Protein AF-A7LBJ0-F1 (afdb_monomer_lite)

Organism: Cochliobolus lunatus (NCBI:txid5503)

Structure (mmCIF, N/CA/C/O backbone):
data_AF-A7LBJ0-F1
#
_entry.id   AF-A7LBJ0-F1
#
loop_
_atom_site.group_PDB
_atom_site.id
_atom_site.type_symbol
_atom_site.label_atom_id
_atom_site.label_alt_id
_atom_site.label_comp_id
_atom_site.label_asym_id
_atom_site.label_entity_id
_atom_site.label_seq_id
_atom_site.pdbx_PDB_ins_code
_atom_site.Cartn_x
_atom_site.Cartn_y
_atom_site.Cartn_z
_atom_site.occupancy
_atom_site.B_iso_or_equiv
_atom_site.auth_seq_id
_atom_site.auth_comp_id
_atom_site.auth_asym_id
_atom_site.auth_atom_id
_atom_site.pdbx_PDB_model_num
ATOM 1 N N . CYS A 1 1 ? 12.597 -10.285 -2.777 1.00 74.12 1 CYS A N 1
ATOM 2 C CA . CYS A 1 1 ? 13.041 -9.078 -2.047 1.00 74.12 1 CYS A CA 1
ATOM 3 C C . CYS A 1 1 ? 12.199 -7.897 -2.536 1.00 74.12 1 CYS A C 1
ATOM 5 O O . CYS A 1 1 ? 12.314 -7.557 -3.705 1.00 74.12 1 CYS A O 1
ATOM 7 N N . LEU A 1 2 ? 11.302 -7.348 -1.706 1.00 82.31 2 LEU A N 1
ATOM 8 C CA . LEU A 1 2 ? 10.213 -6.457 -2.157 1.00 82.31 2 LEU A CA 1
ATOM 9 C C . LEU A 1 2 ? 10.720 -5.166 -2.816 1.00 82.31 2 LEU A C 1
ATOM 11 O O . LEU A 1 2 ? 10.302 -4.829 -3.917 1.00 82.31 2 LEU A O 1
ATOM 15 N N . ILE A 1 3 ? 11.684 -4.510 -2.168 1.00 88.75 3 ILE A N 1
ATOM 16 C CA . ILE A 1 3 ? 12.240 -3.223 -2.606 1.00 88.75 3 ILE A CA 1
ATOM 17 C C . ILE A 1 3 ? 13.043 -3.368 -3.904 1.00 88.75 3 ILE A C 1
ATOM 19 O O . ILE A 1 3 ? 12.888 -2.588 -4.841 1.00 88.75 3 ILE A O 1
ATOM 23 N N . HIS A 1 4 ? 13.883 -4.401 -3.981 1.00 91.81 4 HIS A N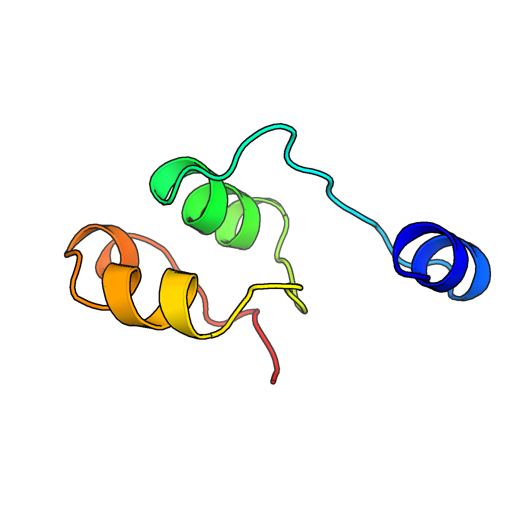 1
ATOM 24 C CA . HIS A 1 4 ? 14.693 -4.653 -5.171 1.00 91.81 4 HIS A CA 1
ATOM 25 C C . HIS A 1 4 ? 13.820 -5.011 -6.377 1.00 91.81 4 HIS A C 1
ATOM 27 O O . HIS A 1 4 ? 14.107 -4.571 -7.485 1.00 91.81 4 HIS A O 1
ATOM 33 N N . GLN A 1 5 ? 12.729 -5.755 -6.161 1.00 90.38 5 GLN A N 1
ATOM 34 C CA . GLN A 1 5 ? 11.820 -6.142 -7.236 1.00 90.38 5 GLN A CA 1
ATOM 35 C C . GLN A 1 5 ? 11.082 -4.939 -7.825 1.00 90.38 5 GLN A C 1
ATOM 37 O O . GLN A 1 5 ? 10.987 -4.828 -9.047 1.00 90.38 5 GLN A O 1
ATOM 42 N N . SER A 1 6 ? 10.576 -4.036 -6.979 1.00 90.38 6 SER A N 1
ATOM 43 C CA . SER A 1 6 ? 9.914 -2.818 -7.454 1.00 90.38 6 SER A CA 1
ATOM 44 C C . SER A 1 6 ? 10.878 -1.918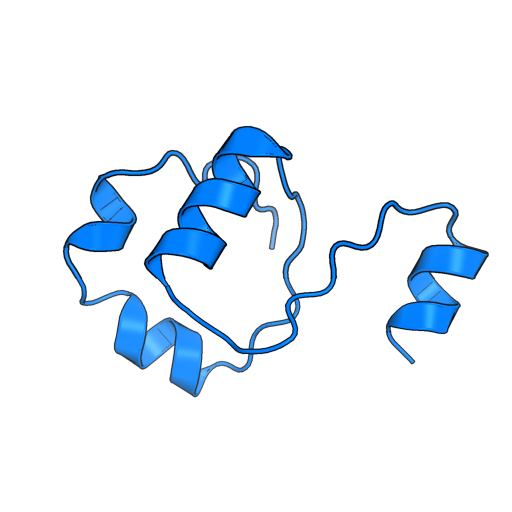 -8.215 1.00 90.38 6 SER A C 1
ATOM 46 O O . SER A 1 6 ? 10.519 -1.423 -9.276 1.00 90.38 6 SER A O 1
ATOM 48 N N . LEU A 1 7 ? 12.118 -1.775 -7.731 1.00 92.12 7 LEU A N 1
ATOM 49 C CA . LEU A 1 7 ? 13.137 -0.978 -8.411 1.00 92.12 7 LEU A CA 1
ATOM 50 C C . LEU A 1 7 ? 13.503 -1.574 -9.777 1.00 92.12 7 LEU A C 1
ATOM 52 O O . LEU A 1 7 ? 13.503 -0.862 -10.775 1.00 92.12 7 LEU A O 1
ATOM 56 N N . PHE A 1 8 ? 13.762 -2.883 -9.830 1.00 95.31 8 PHE A N 1
ATOM 57 C CA . PHE A 1 8 ? 14.090 -3.586 -11.071 1.00 95.31 8 PHE A CA 1
ATOM 58 C C . PHE A 1 8 ? 12.951 -3.526 -12.098 1.00 95.31 8 PHE A C 1
ATOM 60 O O . PHE A 1 8 ? 13.199 -3.390 -13.291 1.00 95.31 8 PHE A O 1
ATOM 67 N N . SER A 1 9 ? 11.701 -3.592 -11.633 1.00 93.06 9 SER A N 1
ATOM 68 C CA . SER A 1 9 ? 10.510 -3.581 -12.494 1.00 93.06 9 SER A CA 1
ATOM 69 C C . SER A 1 9 ? 10.007 -2.168 -12.828 1.00 93.06 9 SER A C 1
ATOM 71 O O . SER A 1 9 ? 8.990 -2.041 -13.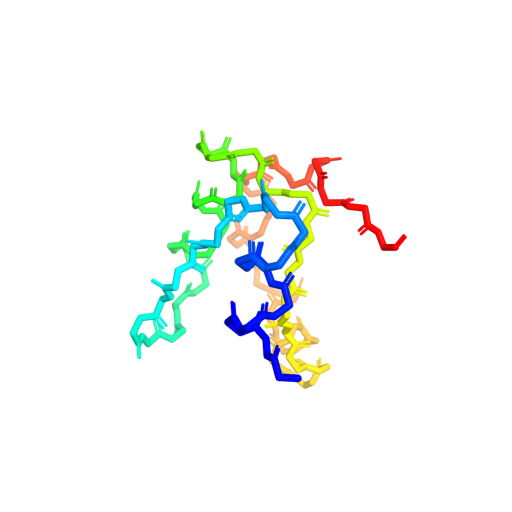505 1.00 93.06 9 SER A O 1
ATOM 73 N N . GLY A 1 10 ? 10.663 -1.109 -12.333 1.00 93.62 10 GLY A N 1
ATOM 74 C CA . GLY A 1 10 ? 10.228 0.281 -12.527 1.00 93.62 10 GLY A CA 1
ATOM 75 C C . GLY A 1 10 ? 8.885 0.619 -11.867 1.00 93.62 10 GLY A C 1
ATOM 76 O O . GLY A 1 10 ? 8.178 1.514 -12.322 1.00 93.62 10 GLY A O 1
ATOM 77 N N . LEU A 1 11 ? 8.505 -0.111 -10.816 1.00 92.19 11 LEU A N 1
ATOM 78 C CA . LEU A 1 11 ? 7.248 0.081 -10.098 1.00 92.19 11 LEU A CA 1
ATOM 79 C C . LEU A 1 11 ? 7.395 1.137 -9.002 1.00 92.19 11 LEU A C 1
ATOM 81 O O . LEU A 1 11 ? 8.391 1.174 -8.276 1.00 92.19 11 LEU A O 1
ATOM 85 N N . GLN A 1 12 ? 6.344 1.932 -8.811 1.00 91.31 12 GLN A N 1
ATOM 86 C CA . GLN A 1 12 ? 6.228 2.803 -7.648 1.00 91.31 12 GLN A CA 1
ATOM 87 C C . GLN A 1 12 ? 5.993 1.957 -6.391 1.00 91.31 12 GLN A C 1
ATOM 89 O O . GLN A 1 12 ? 4.988 1.254 -6.281 1.00 91.31 12 GLN A O 1
ATOM 94 N N . LEU A 1 13 ? 6.916 2.043 -5.432 1.00 92.44 13 LEU A N 1
ATOM 95 C CA . LEU A 1 13 ? 6.788 1.403 -4.127 1.00 92.44 13 LEU A CA 1
ATOM 96 C C . LEU A 1 13 ? 6.417 2.439 -3.068 1.00 92.44 13 LEU A C 1
ATOM 98 O O . LEU A 1 13 ? 7.145 3.406 -2.854 1.00 92.44 13 LEU A O 1
ATOM 102 N N . VAL A 1 14 ? 5.315 2.193 -2.365 1.00 92.12 14 VAL A N 1
ATOM 103 C CA . VAL A 1 14 ? 4.897 2.975 -1.199 1.00 92.12 14 VAL A CA 1
ATOM 104 C C . VAL A 1 14 ? 5.240 2.172 0.051 1.00 92.12 14 VAL A C 1
ATOM 106 O O . VAL A 1 14 ? 4.785 1.039 0.205 1.00 92.12 14 VAL A O 1
ATOM 109 N N . VAL A 1 15 ? 6.064 2.742 0.932 1.00 91.00 15 VAL A N 1
ATOM 110 C CA . VAL A 1 15 ? 6.496 2.088 2.174 1.00 91.00 15 VAL A CA 1
ATOM 111 C C . VAL A 1 15 ? 5.843 2.777 3.362 1.00 91.00 15 VAL A C 1
ATOM 113 O O . VAL A 1 15 ? 5.936 3.992 3.514 1.00 91.00 15 VAL A O 1
ATOM 116 N N . MET A 1 16 ? 5.210 1.982 4.221 1.00 88.31 16 MET A N 1
ATOM 117 C CA . MET A 1 16 ? 4.591 2.447 5.455 1.00 88.31 16 MET A CA 1
ATOM 118 C C . MET A 1 16 ? 5.463 2.020 6.646 1.00 88.31 16 MET A C 1
ATOM 120 O O . MET A 1 16 ? 5.721 0.824 6.793 1.00 88.31 16 MET A O 1
ATOM 124 N N . PRO A 1 17 ? 5.926 2.950 7.502 1.00 87.38 17 PRO A N 1
ATOM 125 C CA . PRO A 1 17 ? 6.822 2.619 8.614 1.00 87.38 17 PRO A CA 1
ATOM 126 C C . PRO A 1 17 ? 6.143 1.764 9.694 1.00 87.38 17 PRO A C 1
ATOM 128 O O . PRO A 1 17 ? 6.796 0.951 10.343 1.00 87.38 17 PRO A O 1
ATOM 131 N N . LYS A 1 18 ? 4.828 1.926 9.876 1.00 87.06 18 LYS A N 1
ATOM 132 C CA . LYS A 1 18 ? 3.997 1.144 10.793 1.00 87.06 18 LYS A CA 1
ATOM 133 C C . LYS A 1 18 ? 2.608 0.972 10.193 1.00 87.06 18 LYS A C 1
ATOM 135 O O . LYS A 1 18 ? 2.043 1.944 9.714 1.00 87.06 18 LYS A O 1
ATOM 140 N N . PHE A 1 19 ? 2.062 -0.239 10.256 1.00 85.69 19 PHE A N 1
ATOM 141 C CA . PHE A 1 19 ? 0.730 -0.528 9.732 1.00 85.69 19 PHE A CA 1
ATOM 142 C C . PHE A 1 19 ? -0.383 0.140 10.551 1.00 85.69 19 PHE A C 1
ATOM 144 O O . PHE A 1 19 ? -0.576 -0.205 11.716 1.00 85.69 19 PHE A O 1
ATOM 151 N N . GLU A 1 20 ? -1.157 1.009 9.902 1.00 87.00 20 GLU A N 1
ATOM 152 C CA . GLU A 1 20 ? -2.418 1.568 10.398 1.00 87.00 20 GLU A CA 1
ATOM 153 C C . GLU A 1 20 ? -3.497 1.408 9.313 1.00 87.00 20 GLU A C 1
ATOM 155 O O . GLU A 1 20 ? -3.256 1.672 8.136 1.00 87.00 20 GLU A O 1
ATOM 160 N N . LEU A 1 21 ? -4.691 0.930 9.686 1.00 84.69 21 LEU A N 1
ATOM 161 C CA . LEU A 1 21 ? -5.726 0.541 8.712 1.00 84.69 21 LEU A CA 1
ATOM 162 C C . LEU A 1 21 ? -6.287 1.736 7.936 1.00 84.69 21 LEU A C 1
ATOM 164 O O . LEU A 1 21 ? -6.526 1.635 6.737 1.00 84.69 21 LEU A O 1
ATOM 168 N N . GLU A 1 22 ? -6.534 2.840 8.631 1.00 87.56 22 GLU A N 1
ATOM 169 C CA . GLU A 1 22 ? -7.128 4.031 8.028 1.00 87.56 22 GLU A CA 1
ATOM 170 C C . GLU A 1 22 ? -6.173 4.657 7.009 1.00 87.56 22 GLU A C 1
ATOM 172 O O . GLU A 1 22 ? -6.566 4.904 5.870 1.00 87.56 22 GLU A O 1
ATOM 177 N N . ASP A 1 23 ? -4.893 4.778 7.373 1.00 89.44 23 ASP A N 1
ATOM 178 C CA . ASP A 1 23 ? -3.835 5.229 6.467 1.00 89.44 23 ASP A CA 1
ATOM 179 C C . ASP A 1 23 ? -3.648 4.266 5.292 1.00 89.44 23 ASP A C 1
ATOM 181 O O . ASP A 1 23 ? -3.512 4.702 4.153 1.00 89.44 23 ASP A O 1
ATOM 185 N N . PHE A 1 24 ? -3.706 2.951 5.529 1.00 88.56 24 PHE A N 1
ATOM 186 C CA . PHE A 1 24 ? -3.640 1.949 4.464 1.00 88.56 24 PHE A CA 1
ATOM 187 C C . PHE A 1 24 ? -4.752 2.139 3.426 1.00 88.56 24 PHE A C 1
ATOM 189 O O . PHE A 1 24 ? -4.469 2.256 2.234 1.00 88.56 24 PHE A O 1
ATOM 196 N N . CYS A 1 25 ? -6.010 2.206 3.871 1.00 88.62 25 CYS A N 1
ATOM 197 C CA . CYS A 1 25 ? -7.155 2.412 2.986 1.00 88.62 25 CYS A CA 1
ATOM 198 C C . CYS A 1 25 ? -7.090 3.772 2.276 1.00 88.62 25 CYS A C 1
ATOM 200 O O . CYS A 1 25 ? -7.352 3.852 1.075 1.00 88.62 25 CYS A O 1
ATOM 202 N N . LYS A 1 26 ? -6.670 4.823 2.987 1.00 91.75 26 LYS A N 1
ATOM 203 C CA . LYS A 1 26 ? -6.471 6.158 2.421 1.00 91.75 26 LYS A CA 1
ATOM 204 C C . LYS A 1 26 ? -5.411 6.155 1.315 1.00 91.75 26 LYS A C 1
ATOM 206 O O . LYS A 1 26 ? -5.677 6.660 0.228 1.00 91.75 26 LYS A O 1
ATOM 211 N N . PHE A 1 27 ? -4.251 5.540 1.547 1.00 92.06 27 PHE A N 1
ATOM 212 C CA . PHE A 1 27 ? -3.181 5.461 0.550 1.00 92.06 27 PHE A CA 1
ATOM 213 C C . PHE A 1 27 ? -3.588 4.662 -0.681 1.00 92.06 27 PHE A C 1
ATOM 215 O O . PHE A 1 27 ? -3.200 5.030 -1.787 1.00 92.06 27 PHE A O 1
ATOM 222 N N . ILE A 1 28 ? -4.387 3.604 -0.525 1.00 91.38 28 ILE A N 1
ATOM 223 C CA . ILE A 1 28 ? -4.907 2.855 -1.673 1.00 91.38 28 ILE A CA 1
ATOM 224 C C . ILE A 1 28 ? -5.766 3.754 -2.558 1.00 91.38 28 ILE A C 1
ATOM 226 O O . ILE A 1 28 ? -5.545 3.784 -3.766 1.00 91.38 28 ILE A O 1
ATOM 230 N N . GLN A 1 29 ? -6.683 4.517 -1.965 1.00 91.94 29 GLN A N 1
ATOM 231 C CA . GLN A 1 29 ? -7.574 5.403 -2.707 1.00 91.94 29 GLN A C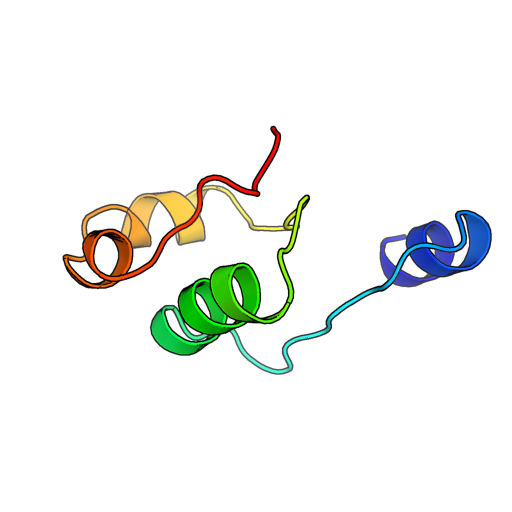A 1
ATOM 232 C C . GLN A 1 29 ? -6.826 6.593 -3.341 1.00 91.94 29 GLN A C 1
ATOM 234 O O . GLN A 1 29 ? -7.036 6.896 -4.514 1.00 91.94 29 GLN A O 1
ATOM 239 N N . GLU A 1 30 ? -5.942 7.263 -2.591 1.00 94.25 30 GLU A N 1
ATOM 240 C CA . GLU A 1 30 ? -5.211 8.453 -3.060 1.00 94.25 30 GLU A CA 1
ATOM 241 C C . GLU A 1 30 ? -4.140 8.112 -4.103 1.00 94.25 30 GLU A C 1
ATOM 243 O O . GLU A 1 30 ? -4.022 8.794 -5.122 1.00 94.25 30 GLU A O 1
ATOM 248 N N . LEU A 1 31 ? -3.366 7.048 -3.869 1.00 93.56 31 LEU A N 1
ATOM 249 C CA . LEU A 1 31 ? -2.245 6.649 -4.727 1.00 93.56 31 LEU A CA 1
ATOM 250 C C . LEU A 1 31 ? -2.642 5.592 -5.764 1.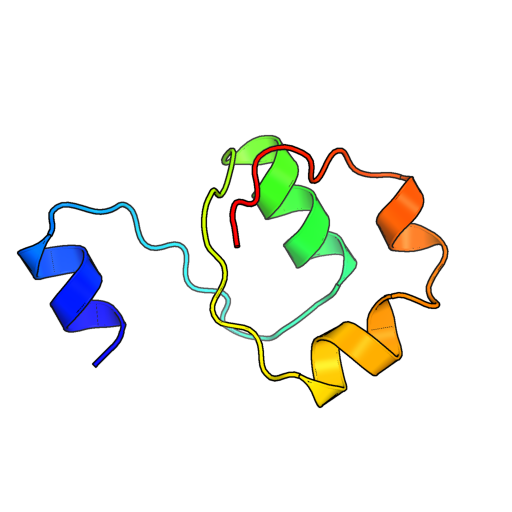00 93.56 31 LEU A C 1
ATOM 252 O O . LEU A 1 31 ? -1.795 5.162 -6.545 1.00 93.56 31 LEU A O 1
ATOM 256 N N . LYS A 1 32 ? -3.915 5.172 -5.779 1.00 92.25 32 LYS A N 1
ATOM 257 C CA . LYS A 1 32 ? -4.466 4.135 -6.667 1.00 92.25 32 LYS A CA 1
ATOM 258 C C . LYS A 1 32 ? -3.629 2.857 -6.658 1.00 92.25 32 LYS A C 1
ATOM 260 O O . LYS A 1 32 ? -3.270 2.323 -7.709 1.00 92.25 32 LYS A O 1
ATOM 265 N N . ILE A 1 33 ? -3.294 2.379 -5.459 1.00 92.69 33 ILE A N 1
ATOM 266 C CA . ILE A 1 33 ? -2.441 1.198 -5.285 1.00 92.69 33 ILE A CA 1
ATOM 267 C C . ILE A 1 33 ? -3.115 -0.013 -5.934 1.00 92.69 33 ILE A C 1
ATOM 269 O O . ILE A 1 33 ? -4.282 -0.308 -5.674 1.00 92.69 33 ILE A O 1
ATOM 273 N N . THR A 1 34 ? -2.362 -0.723 -6.771 1.00 91.69 34 THR A N 1
ATOM 274 C CA . THR A 1 34 ? -2.845 -1.903 -7.500 1.00 91.69 34 THR A CA 1
ATOM 275 C C . THR A 1 34 ? -2.470 -3.217 -6.836 1.00 91.69 34 THR A C 1
ATOM 277 O O . THR A 1 34 ? -3.134 -4.221 -7.068 1.00 91.69 34 THR A O 1
ATOM 280 N N . PHE A 1 35 ? -1.432 -3.219 -5.998 1.00 88.81 35 PHE A N 1
ATOM 281 C CA . PHE A 1 35 ? -0.917 -4.411 -5.337 1.00 88.81 35 PHE A CA 1
ATOM 282 C C . PHE A 1 35 ? -0.402 -4.071 -3.935 1.00 88.81 35 PHE A C 1
ATOM 284 O O . PHE A 1 35 ? 0.318 -3.088 -3.758 1.00 88.81 35 PHE A O 1
ATOM 291 N N . ALA A 1 36 ? -0.738 -4.895 -2.940 1.00 88.44 36 ALA A N 1
ATOM 292 C CA . ALA A 1 36 ? -0.337 -4.689 -1.551 1.00 88.44 36 ALA A CA 1
ATOM 293 C C . ALA A 1 36 ? 0.278 -5.960 -0.948 1.00 88.44 36 ALA A C 1
ATOM 295 O O . ALA A 1 36 ? -0.336 -7.025 -0.941 1.00 88.44 36 ALA A O 1
ATOM 296 N N . TYR A 1 37 ? 1.478 -5.829 -0.379 1.00 83.81 37 TYR A N 1
ATOM 297 C CA . TYR A 1 37 ? 2.110 -6.890 0.404 1.00 83.81 37 TYR A CA 1
ATOM 298 C C . TYR A 1 37 ? 1.583 -6.852 1.837 1.00 83.81 37 TYR A C 1
ATOM 300 O O . TYR A 1 37 ? 2.072 -6.097 2.675 1.00 83.81 37 TYR A O 1
ATOM 308 N N . VAL A 1 38 ? 0.573 -7.668 2.117 1.00 80.00 38 VAL A N 1
ATOM 309 C CA . VAL A 1 38 ? -0.068 -7.755 3.431 1.00 80.00 38 VAL A CA 1
ATOM 310 C C . VAL A 1 38 ? -0.149 -9.206 3.883 1.00 80.00 38 VAL A C 1
ATOM 312 O O . VAL A 1 38 ? -0.466 -10.101 3.102 1.00 80.00 38 VAL A O 1
ATOM 315 N N . VAL A 1 39 ? 0.158 -9.457 5.156 1.00 82.88 39 VAL A N 1
ATOM 316 C CA . VAL A 1 39 ? 0.072 -10.813 5.710 1.00 82.88 39 VAL A CA 1
ATOM 317 C C . VAL A 1 39 ? -1.393 -11.198 5.963 1.00 82.88 39 VAL A C 1
ATOM 319 O O . VAL A 1 39 ? -2.166 -10.365 6.455 1.00 82.88 39 VAL A O 1
ATOM 322 N N . PRO A 1 40 ? -1.787 -12.460 5.701 1.00 69.38 40 PRO A N 1
ATOM 323 C CA . PRO A 1 40 ? -3.187 -12.884 5.768 1.00 69.38 40 PRO A CA 1
ATOM 324 C C . PRO A 1 40 ? -3.900 -12.580 7.100 1.00 69.38 40 PRO A C 1
ATOM 326 O O . PRO A 1 40 ? -5.024 -12.076 7.061 1.00 69.38 40 PRO A O 1
ATOM 329 N N . PRO A 1 41 ? -3.285 -12.792 8.285 1.00 71.00 41 PRO A N 1
ATOM 330 C CA . PRO A 1 41 ? -3.963 -12.548 9.559 1.00 71.00 41 PRO A CA 1
ATOM 331 C C . PRO A 1 41 ? -4.325 -11.078 9.778 1.00 71.00 41 PRO A C 1
ATOM 333 O O . PRO A 1 41 ? -5.377 -10.787 10.339 1.00 71.00 41 PRO A O 1
ATOM 336 N N . ILE A 1 42 ? -3.481 -10.148 9.317 1.00 70.31 42 ILE A N 1
ATOM 337 C CA . ILE A 1 42 ? -3.699 -8.709 9.508 1.00 70.31 42 ILE A CA 1
ATOM 338 C C . ILE A 1 42 ? -4.859 -8.232 8.634 1.00 70.31 42 ILE A C 1
ATOM 340 O O . ILE A 1 42 ? -5.704 -7.483 9.113 1.00 70.31 42 ILE A O 1
ATOM 344 N N . VAL A 1 43 ? -4.965 -8.716 7.394 1.00 69.50 43 VAL A N 1
ATOM 345 C CA . VAL A 1 43 ? -6.098 -8.396 6.508 1.00 69.50 43 VAL A CA 1
ATOM 346 C C . VAL A 1 43 ? -7.401 -8.993 7.044 1.00 69.50 43 VAL A C 1
ATOM 348 O O . VAL A 1 43 ? -8.420 -8.308 7.110 1.00 69.50 43 VAL A O 1
ATOM 351 N N . LEU A 1 44 ? -7.369 -10.251 7.497 1.00 64.19 44 LEU A N 1
ATOM 352 C CA . LEU A 1 44 ? -8.548 -10.957 8.007 1.00 64.19 44 LEU A CA 1
ATOM 353 C C . LEU A 1 44 ? -9.103 -10.326 9.286 1.00 64.19 44 LEU A C 1
ATOM 355 O O . LEU A 1 44 ? -10.313 -10.115 9.380 1.00 64.19 44 LEU A O 1
ATOM 359 N N . LEU A 1 45 ? -8.241 -9.955 10.239 1.00 60.16 45 LEU A N 1
ATOM 360 C CA . LEU A 1 45 ? -8.669 -9.269 11.463 1.00 60.16 45 LEU A CA 1
ATOM 361 C C . LEU A 1 45 ? -9.297 -7.894 11.168 1.00 60.16 45 LEU A C 1
ATOM 363 O O . LEU A 1 45 ? -10.102 -7.397 11.952 1.00 60.16 45 LEU A O 1
ATOM 367 N N . ARG A 1 46 ? -8.917 -7.272 10.045 1.00 54.28 46 ARG A N 1
ATOM 368 C CA . ARG A 1 46 ? -9.258 -5.888 9.691 1.00 54.28 46 ARG A CA 1
ATOM 369 C C . ARG A 1 46 ? -10.430 -5.758 8.722 1.00 54.28 46 ARG A C 1
ATOM 371 O O . ARG A 1 46 ? -11.133 -4.758 8.796 1.00 54.28 46 ARG A O 1
ATOM 378 N N . SER A 1 47 ? -10.713 -6.778 7.913 1.00 61.22 47 SER A N 1
ATOM 379 C CA . SER A 1 47 ? -11.898 -6.855 7.036 1.00 61.22 47 SER A CA 1
ATOM 380 C C . SER A 1 47 ? -13.239 -6.759 7.782 1.00 61.22 47 SER A C 1
ATOM 382 O O . SER A 1 47 ? -14.250 -6.387 7.198 1.00 61.22 47 SER A O 1
ATOM 384 N N . LYS A 1 48 ? -13.247 -7.042 9.092 1.00 63.91 48 LYS A N 1
ATOM 385 C CA . LYS A 1 48 ? -14.419 -6.881 9.969 1.00 63.91 48 LYS A CA 1
ATOM 386 C C . LYS A 1 48 ? -14.603 -5.451 10.497 1.00 63.91 48 LYS A C 1
ATOM 388 O O . LYS A 1 48 ? -15.569 -5.192 11.209 1.00 63.91 48 LYS A O 1
ATOM 393 N N . SER A 1 49 ? -13.675 -4.536 10.211 1.00 69.69 49 SER A N 1
ATOM 394 C CA . SER A 1 49 ? -13.751 -3.148 10.666 1.00 69.69 49 SER A CA 1
ATOM 395 C C . SER A 1 49 ? -14.575 -2.297 9.687 1.00 69.69 49 SER A C 1
ATOM 397 O O . SER A 1 49 ? -14.294 -2.326 8.488 1.00 69.69 49 SER A O 1
ATOM 399 N N . PRO A 1 50 ? -15.531 -1.473 10.163 1.00 76.38 50 PRO A N 1
ATO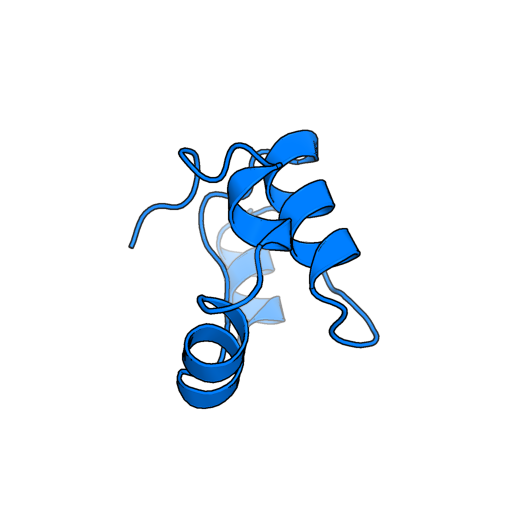M 400 C CA . PRO A 1 50 ? -16.381 -0.630 9.310 1.00 76.38 50 PRO A CA 1
ATOM 401 C C . PRO A 1 50 ? -15.616 0.473 8.559 1.00 76.38 50 PRO A C 1
ATOM 403 O O . PRO A 1 50 ? -16.186 1.160 7.717 1.00 76.38 50 PRO A O 1
ATOM 406 N N . VAL A 1 51 ? -14.330 0.667 8.868 1.00 78.44 51 VAL A N 1
ATOM 407 C CA . VAL A 1 51 ? -13.449 1.642 8.210 1.00 78.44 51 VAL A CA 1
ATOM 408 C C . VAL A 1 51 ? -13.226 1.285 6.741 1.00 78.44 51 VAL A C 1
ATOM 410 O O . VAL A 1 51 ? -13.226 2.179 5.905 1.00 78.44 51 VAL A O 1
ATOM 413 N N . VAL A 1 52 ? -13.112 -0.005 6.411 1.00 79.38 52 VAL A N 1
ATOM 414 C CA . VAL A 1 52 ? -12.833 -0.476 5.042 1.00 79.38 52 VAL A CA 1
ATOM 415 C C . VAL A 1 52 ? -13.931 -0.040 4.068 1.00 79.38 52 VAL A C 1
ATOM 417 O O . VAL A 1 52 ? -13.633 0.371 2.954 1.00 79.38 52 VAL A O 1
ATOM 420 N N . SER A 1 53 ? -15.191 -0.036 4.510 1.00 81.69 53 SER A N 1
ATOM 421 C CA . SER A 1 53 ? -16.345 0.361 3.693 1.00 81.69 53 SER A CA 1
ATOM 422 C C . SER A 1 53 ? -16.406 1.858 3.369 1.00 81.69 53 SER A C 1
ATOM 424 O O . SER A 1 53 ? -17.239 2.262 2.562 1.00 81.69 53 SER A O 1
ATOM 426 N N . LYS A 1 54 ? -15.577 2.693 4.012 1.00 86.88 54 LYS A N 1
ATOM 427 C CA . LYS A 1 54 ? -15.532 4.144 3.766 1.00 86.88 54 LYS A CA 1
ATOM 428 C C . LYS A 1 54 ? -14.622 4.532 2.599 1.00 86.88 54 LYS A C 1
ATOM 430 O O . LYS A 1 54 ? -14.696 5.674 2.156 1.00 86.88 54 LYS A O 1
ATOM 435 N N . TYR A 1 55 ? -13.768 3.620 2.136 1.00 87.69 55 TYR A N 1
ATOM 436 C CA . TYR A 1 55 ? -12.767 3.887 1.106 1.00 87.69 55 TYR A CA 1
ATOM 437 C C . TYR A 1 55 ? -13.020 3.037 -0.136 1.00 87.69 55 TYR A C 1
ATOM 439 O O . TYR A 1 55 ? -13.449 1.886 -0.043 1.00 87.69 55 TYR A O 1
ATOM 447 N N . ASP A 1 56 ? -12.713 3.596 -1.301 1.00 87.06 56 ASP A N 1
ATOM 448 C CA . ASP A 1 56 ? -12.712 2.863 -2.560 1.00 87.06 56 ASP A CA 1
ATOM 449 C C . ASP A 1 56 ? -11.399 2.083 -2.712 1.00 87.06 56 ASP A C 1
ATOM 451 O O . ASP A 1 56 ? -10.322 2.658 -2.875 1.00 87.06 56 ASP A O 1
ATOM 455 N N . LEU A 1 57 ? -11.502 0.754 -2.641 1.00 87.69 57 LEU A N 1
ATOM 456 C CA . LEU A 1 57 ? -10.382 -0.182 -2.779 1.00 87.69 57 LEU A CA 1
ATOM 457 C C . LEU A 1 57 ? -10.424 -0.955 -4.109 1.00 87.69 57 LEU A C 1
ATOM 459 O O . LEU A 1 57 ? -9.718 -1.952 -4.263 1.00 87.69 57 LEU A O 1
ATOM 463 N N . SER A 1 58 ? -11.239 -0.514 -5.075 1.00 89.12 58 SER A N 1
ATOM 464 C CA . SER A 1 58 ? -11.436 -1.185 -6.373 1.00 89.12 58 SER A CA 1
ATOM 465 C C . SER A 1 58 ? -10.173 -1.275 -7.239 1.00 89.12 58 SER A C 1
ATOM 467 O O . SER A 1 58 ? -10.118 -2.067 -8.181 1.00 89.12 58 SER A O 1
ATOM 469 N N . THR A 1 59 ? -9.141 -0.485 -6.932 1.00 91.00 59 THR A N 1
ATOM 470 C CA . THR A 1 59 ? -7.869 -0.485 -7.663 1.00 91.00 59 THR A CA 1
ATOM 471 C C . THR A 1 59 ? -7.009 -1.707 -7.369 1.00 91.00 59 THR A C 1
ATOM 473 O O . THR A 1 59 ? -6.170 -2.052 -8.203 1.00 91.00 59 THR A O 1
ATOM 476 N N . ILE A 1 60 ? -7.207 -2.364 -6.219 1.00 87.44 60 ILE A N 1
ATOM 477 C CA . ILE A 1 60 ? -6.438 -3.548 -5.836 1.00 87.44 60 ILE A CA 1
ATOM 478 C C . ILE A 1 60 ? -6.804 -4.720 -6.741 1.00 87.44 60 ILE A C 1
ATOM 480 O O . ILE A 1 60 ? -7.961 -5.122 -6.845 1.00 87.44 60 ILE A O 1
ATOM 484 N N . ARG A 1 61 ? -5.777 -5.302 -7.359 1.00 79.69 61 ARG A N 1
ATOM 485 C CA . ARG A 1 61 ? -5.859 -6.508 -8.178 1.00 79.69 61 ARG A CA 1
ATOM 486 C C . ARG A 1 61 ? -5.116 -7.616 -7.432 1.00 79.69 61 ARG A C 1
ATOM 488 O O . ARG A 1 61 ? -3.952 -7.429 -7.079 1.00 79.69 61 ARG A O 1
ATOM 495 N N . MET A 1 62 ? -5.816 -8.713 -7.135 1.00 58.56 62 MET A N 1
ATOM 496 C CA . MET A 1 62 ? -5.184 -9.948 -6.646 1.00 58.56 62 MET A CA 1
ATOM 497 C C . MET A 1 62 ? -4.440 -10.645 -7.776 1.00 58.56 62 MET A C 1
ATOM 499 O O . MET A 1 62 ? -4.991 -10.670 -8.900 1.00 58.56 62 MET A O 1
#

Sequence (62 aa):
CLIHQSLFSGLQLVVMPKFELEDFCKFIQELKITFAYVVPPIVLLRSKSPVVSKYDLSTIRM

pLDDT: mean 83.96, std 10.19, range [54.28, 95.31]

Secondary structure (DSSP, 8-state):
-HHHHHHHTTPPPP--SS--HHHHHHHHHHHT-------HHHHHHHTTSTTGGGS--TT---

Foldseek 3Di:
DVVVVCVVVVHDDDDDPDDDPLVVLVCCQVVVDAEDDDDPVVCVVPVPPCSNVVHDNVSHDD

Radius of gyration: 12.19 Å; chains: 1; bounding box: 31×21×24 Å